Protein AF-0000000078386166 (afdb_homodimer)

Sequence (156 aa):
MNFEQALFAQAVAKEQIIAGNTNEKAIANALKSRFDERYGRCWQCIVGSSFGSFVTHSNNHFIYFYIDDFAVLLYKSAMNFEQALFAQAVAKEQIIAGNTNEKAIANALKSRFDERYGRCWQCIVGSSFGSFVTHSNNHFIYFYIDDFAVLLYKSA

InterPro domains:
  IPR001372 Dynein light chain, type 1/2 [PF01221] (9-77)
  IPR001372 Dynein light chain, type 1/2 [PTHR11886] (14-77)
  IPR001372 Dynein light chain, type 1/2 [SM01375] (1-77)
  IPR037177 Dynein light chain superfamily [G3DSA:3.30.740.10] (1-78)
  IPR037177 Dynein light chain superfamily [SSF54648] (20-77)

Organism: Toxocara canis (NCBI:txid6265)

Nearest PDB structures (foldseek):
  7cnu-assembly2_B  TM=9.445E-01  e=1.973E-08  Homo sapiens
  3dvp-assembly1_B  TM=9.389E-01  e=5.765E-08  Drosophila melanogaster
  4d07-assembly1_A-2  TM=9.336E-01  e=6.592E-08  Homo sapiens
  7n9f-assembly1_s  TM=9.307E-01  e=4.123E-08  Saccharomyces cerevisiae
  3rjs-assembly1_A-2  TM=9.350E-01  e=8.618E-08  Toxoplasma gondii

Foldseek 3Di:
DDPVLVVVLVVLLVVCVVVVHPDQVVSQVSSQVVCCVPPNHQKGKGKDLDDDDDDDADPPFWDWDDDDRMIMTMGGHD/DDPVLVVVLVVLLVVCVVVVHPDQVVSQVSSQVVCCVPPNHQKGKGKDLDDDDDDDADPPFWDWDDDDSMIMTMGGHD

pLDDT: mean 95.23, std 5.32, range [66.0, 98.75]

Radius of gyration: 15.28 Å; Cα contacts (8 Å, |Δi|>4): 300; chains: 2; bounding box: 28×42×37 Å

Solvent-accessible surface area (backbone atoms only — not comparable to full-atom values): 8004 Å² total; per-residue (Å²): 66,54,71,68,59,51,51,49,53,50,50,52,52,46,53,38,45,77,72,64,54,79,52,34,36,59,48,12,39,52,49,24,52,52,41,27,71,73,73,45,76,58,42,28,18,38,18,24,70,36,66,20,58,31,70,70,60,33,86,64,31,46,50,74,49,75,54,93,76,30,40,37,41,40,32,27,55,97,66,54,70,69,60,50,52,48,52,50,48,53,51,47,51,39,44,76,72,66,54,79,52,35,38,59,49,11,39,52,48,25,52,53,41,26,71,72,70,45,75,59,40,28,17,37,18,23,69,37,67,21,58,30,71,70,59,33,85,64,33,49,50,74,48,75,53,95,76,29,40,38,39,40,31,26,56,97

Secondary structure (DSSP, 8-state):
--HHHHHHHHHHHHHHHHTT---HHHHHHHHHHHHHHHH-S-EEEEEEEEEEEE----TT-EEEEEETTEEEEEEE--/--HHHHHHHHHHHHHHHHTT---HHHHHHHHHHHHHHHH-S-EEEEEEEEEEEE----TT-EEEEEETTEEEEEEE--

Structure (mmCIF, N/CA/C/O backbone):
data_AF-0000000078386166-model_v1
#
loop_
_entity.id
_entity.type
_entity.pdbx_description
1 polymer 'Dynein light chain'
#
loop_
_atom_site.group_PDB
_atom_site.id
_atom_site.type_symbol
_atom_site.label_atom_id
_atom_site.label_alt_id
_atom_site.label_comp_id
_atom_site.label_asym_id
_atom_site.label_entity_id
_atom_site.label_seq_id
_atom_site.pdbx_PDB_ins_code
_atom_site.Cartn_x
_atom_site.Cartn_y
_atom_site.Cartn_z
_atom_site.occupancy
_atom_site.B_iso_or_equiv
_atom_site.auth_seq_id
_atom_site.auth_comp_id
_atom_site.auth_asym_id
_atom_site.auth_atom_id
_atom_site.pdbx_PDB_model_num
ATOM 1 N N . MET A 1 1 ? -7.605 14.336 0.133 1 92.5 1 MET A N 1
ATOM 2 C CA . MET A 1 1 ? -7.719 14.641 1.555 1 92.5 1 MET A CA 1
ATOM 3 C C . MET A 1 1 ? -7.82 16.156 1.778 1 92.5 1 MET A C 1
ATOM 5 O O . MET A 1 1 ? -7.285 16.938 0.994 1 92.5 1 MET A O 1
ATOM 9 N N . ASN A 1 2 ? -8.516 16.547 2.846 1 92.69 2 ASN A N 1
ATOM 10 C CA . ASN A 1 2 ? -8.57 17.984 3.107 1 92.69 2 ASN A CA 1
ATOM 11 C C . ASN A 1 2 ? -7.289 18.484 3.77 1 92.69 2 ASN A C 1
ATOM 13 O O . ASN A 1 2 ? -6.422 17.688 4.129 1 92.69 2 ASN A O 1
ATOM 17 N N . PHE A 1 3 ? -7.238 19.828 3.885 1 95.56 3 PHE A N 1
ATOM 18 C CA . PHE A 1 3 ? -6.004 20.453 4.324 1 95.56 3 PHE A CA 1
ATOM 19 C C . PHE A 1 3 ? -5.652 20.031 5.746 1 95.56 3 PHE A C 1
ATOM 21 O O . PHE A 1 3 ? -4.488 19.781 6.055 1 95.56 3 PHE A O 1
ATOM 28 N N . GLU A 1 4 ? -6.609 20.047 6.543 1 96.19 4 GLU A N 1
ATOM 29 C CA . GLU A 1 4 ? -6.375 19.672 7.934 1 96.19 4 GLU A CA 1
ATOM 30 C C . GLU A 1 4 ? -5.828 18.25 8.039 1 96.19 4 GLU A C 1
ATOM 32 O O . GLU A 1 4 ? -4.875 18 8.781 1 96.19 4 GLU A O 1
ATOM 37 N N . GLN A 1 5 ? -6.406 17.281 7.391 1 96.62 5 GLN A N 1
ATOM 38 C CA . GLN A 1 5 ? -5.984 15.883 7.398 1 96.62 5 GLN A CA 1
ATOM 39 C C . GLN A 1 5 ? -4.574 15.734 6.832 1 96.62 5 GLN A C 1
ATOM 41 O O . GLN A 1 5 ? -3.764 14.969 7.363 1 96.62 5 GLN A O 1
ATOM 46 N N . ALA A 1 6 ? -4.309 16.516 5.824 1 97.31 6 ALA A N 1
ATOM 47 C CA . ALA A 1 6 ? -2.988 16.453 5.203 1 97.31 6 ALA A CA 1
ATOM 48 C C . ALA A 1 6 ? -1.907 16.938 6.164 1 97.31 6 ALA A C 1
ATOM 50 O O . ALA A 1 6 ? -0.843 16.328 6.27 1 97.31 6 ALA A O 1
ATOM 51 N N . LEU A 1 7 ? -2.221 18 6.824 1 97.94 7 LEU A N 1
ATOM 52 C CA . LEU A 1 7 ? -1.274 18.547 7.793 1 97.94 7 LEU A CA 1
ATOM 53 C C . LEU A 1 7 ? -1.062 17.578 8.953 1 97.94 7 LEU A C 1
ATOM 55 O O . LEU A 1 7 ? 0.057 17.438 9.445 1 97.94 7 LEU A O 1
ATOM 59 N N . PHE A 1 8 ? -2.156 17 9.289 1 98.38 8 PHE A N 1
ATOM 60 C CA . PHE A 1 8 ? -2.068 16.031 10.367 1 98.38 8 PHE A CA 1
ATOM 61 C C . PHE A 1 8 ? -1.187 14.852 9.969 1 98.38 8 PHE A C 1
ATOM 63 O O . PHE A 1 8 ? -0.354 14.398 10.75 1 98.38 8 PHE A O 1
ATOM 70 N N . ALA A 1 9 ? -1.31 14.328 8.789 1 98.56 9 ALA A N 1
ATOM 71 C CA . ALA A 1 9 ? -0.496 13.219 8.297 1 98.56 9 ALA A CA 1
ATOM 72 C C . ALA A 1 9 ? 0.987 13.578 8.312 1 98.56 9 ALA A C 1
ATOM 74 O O . ALA A 1 9 ? 1.819 12.789 8.773 1 98.56 9 ALA A O 1
ATOM 75 N N . GLN A 1 10 ? 1.271 14.766 7.844 1 98.38 10 GLN A N 1
ATOM 76 C CA . GLN A 1 10 ? 2.66 15.211 7.789 1 98.38 10 GLN A CA 1
ATOM 77 C C . GLN A 1 10 ? 3.248 15.352 9.195 1 98.38 10 GLN A C 1
ATOM 79 O O . GLN A 1 10 ? 4.406 14.992 9.422 1 98.38 10 GLN A O 1
ATOM 84 N N . ALA A 1 11 ? 2.439 15.875 10.023 1 98.38 11 ALA A N 1
ATOM 85 C CA . ALA A 1 11 ? 2.891 16.062 11.398 1 98.38 11 ALA A CA 1
ATOM 86 C C . ALA A 1 11 ? 3.207 14.734 12.062 1 98.38 11 ALA A C 1
ATOM 88 O O . ALA A 1 11 ? 4.219 14.602 12.766 1 98.38 11 ALA A O 1
ATOM 89 N N . VAL A 1 12 ? 2.332 13.758 11.906 1 98.38 12 VAL A N 1
ATOM 90 C CA . VAL A 1 12 ? 2.543 12.438 12.5 1 98.38 12 VAL A CA 1
ATOM 91 C C . VAL A 1 12 ? 3.836 11.836 11.961 1 98.38 12 VAL A C 1
ATOM 93 O O . VAL A 1 12 ? 4.652 11.32 12.727 1 98.38 12 VAL A O 1
ATOM 96 N N . ALA A 1 13 ? 4.027 11.875 10.648 1 98.06 13 ALA A N 1
ATOM 97 C CA . ALA A 1 13 ? 5.234 11.328 10.039 1 98.06 13 ALA A CA 1
ATOM 98 C C . ALA A 1 13 ? 6.48 12.047 10.547 1 98.06 13 ALA A C 1
ATOM 100 O O . ALA A 1 13 ? 7.484 11.406 10.875 1 98.06 13 ALA A O 1
ATOM 101 N N . LYS A 1 14 ? 6.383 13.367 10.602 1 97.38 14 LYS A N 1
ATOM 102 C CA . LYS A 1 14 ? 7.504 14.18 11.055 1 97.38 14 LYS A CA 1
ATOM 103 C C . LYS A 1 14 ? 7.883 13.844 12.492 1 97.38 14 LYS A C 1
ATOM 105 O O . LYS A 1 14 ? 9.07 13.781 12.836 1 97.38 14 LYS A O 1
ATOM 110 N N . GLU A 1 15 ? 6.867 13.68 13.281 1 97.88 15 GLU A N 1
ATOM 111 C CA . GLU A 1 15 ? 7.102 13.289 14.672 1 97.88 15 GLU A CA 1
ATOM 112 C C . GLU A 1 15 ? 7.93 12.008 14.742 1 97.88 15 GLU A C 1
ATOM 114 O O . GLU A 1 15 ? 8.852 11.906 15.555 1 97.88 15 GLU A O 1
ATOM 119 N N . GLN A 1 16 ? 7.602 11.016 13.938 1 97.44 16 GLN A N 1
ATOM 120 C CA . GLN A 1 16 ? 8.328 9.75 13.922 1 97.44 16 GLN A CA 1
ATOM 121 C C . GLN A 1 16 ? 9.773 9.953 13.484 1 97.44 16 GLN A C 1
ATOM 123 O O . GLN A 1 16 ? 10.695 9.414 14.109 1 97.44 16 GLN A O 1
ATOM 128 N N . ILE A 1 17 ? 9.969 10.789 12.594 1 95.31 17 ILE A N 1
ATOM 129 C CA . ILE A 1 17 ? 11.281 11 11.992 1 95.31 17 ILE A CA 1
ATOM 130 C C . ILE A 1 17 ? 12.172 11.781 12.961 1 95.31 17 ILE A C 1
ATOM 132 O O . ILE A 1 17 ? 13.336 11.438 13.156 1 95.31 17 ILE A O 1
ATOM 136 N N . ILE A 1 18 ? 11.602 12.852 13.508 1 95.38 18 ILE A N 1
ATOM 137 C CA . ILE A 1 18 ? 12.328 13.695 14.453 1 95.38 18 ILE A CA 1
ATOM 138 C C . ILE A 1 18 ? 12.75 12.867 15.664 1 95.38 18 ILE A C 1
ATOM 140 O O . ILE A 1 18 ? 13.828 13.078 16.219 1 95.38 18 ILE A O 1
ATOM 144 N N . ALA A 1 19 ? 11.938 11.812 15.961 1 96.31 19 ALA A N 1
ATOM 145 C CA . ALA A 1 19 ? 12.227 10.93 17.078 1 96.31 19 ALA A CA 1
ATOM 146 C C . ALA A 1 19 ? 13.305 9.906 16.719 1 96.31 19 ALA A C 1
ATOM 148 O O . ALA A 1 19 ? 13.719 9.102 17.547 1 96.31 19 ALA A O 1
ATOM 149 N N . GLY A 1 20 ? 13.773 9.938 15.461 1 94 20 GLY A N 1
ATOM 150 C CA . GLY A 1 20 ? 14.844 9.062 15.023 1 94 20 GLY A CA 1
ATOM 151 C C . GLY A 1 20 ? 14.352 7.727 14.5 1 94 20 GLY A C 1
ATOM 152 O O . GLY A 1 20 ? 15.141 6.793 14.328 1 94 20 GLY A O 1
ATOM 153 N N . ASN A 1 21 ? 13.07 7.66 14.281 1 94.38 21 ASN A N 1
ATOM 154 C CA . ASN A 1 21 ? 12.508 6.422 13.742 1 94.38 21 ASN A CA 1
ATOM 155 C C . ASN A 1 21 ? 12.781 6.289 12.25 1 94.38 21 ASN A C 1
ATOM 157 O O . ASN A 1 21 ? 12.328 7.113 11.453 1 94.38 21 ASN A O 1
ATOM 161 N N . THR A 1 22 ? 13.484 5.215 11.906 1 93.25 22 THR A N 1
ATOM 162 C CA . THR A 1 22 ? 13.789 5.004 10.492 1 93.25 22 THR A CA 1
ATOM 163 C C . THR A 1 22 ? 13.102 3.742 9.977 1 93.25 22 THR A C 1
ATOM 165 O O . THR A 1 22 ? 13.336 3.322 8.844 1 93.25 22 THR A O 1
ATOM 168 N N . ASN A 1 23 ? 12.414 3.121 10.898 1 96.75 23 ASN A N 1
ATOM 169 C CA . ASN A 1 23 ? 11.703 1.907 10.508 1 96.75 23 ASN A CA 1
ATOM 170 C C . ASN A 1 23 ? 10.422 2.227 9.742 1 96.75 23 ASN A C 1
ATOM 172 O O . ASN A 1 23 ? 9.453 2.723 10.32 1 96.75 23 ASN A O 1
ATOM 176 N N . GLU A 1 24 ? 10.461 1.897 8.469 1 98 24 GLU A N 1
ATOM 177 C CA . GLU A 1 24 ? 9.367 2.236 7.562 1 98 24 GLU A CA 1
ATOM 178 C C . GLU A 1 24 ? 8.047 1.654 8.047 1 98 24 GLU A C 1
ATOM 180 O O . GLU A 1 24 ? 7.012 2.324 8.008 1 98 24 GLU A O 1
ATOM 185 N N . LYS A 1 25 ? 8.047 0.453 8.562 1 97.38 25 LYS A N 1
ATOM 186 C CA . LYS A 1 25 ? 6.832 -0.191 9.055 1 97.38 25 LYS A CA 1
ATOM 187 C C . LYS A 1 25 ? 6.293 0.521 10.297 1 97.38 25 LYS A C 1
ATOM 189 O O . LYS A 1 25 ? 5.078 0.69 10.438 1 97.38 25 LYS A O 1
ATOM 194 N N . ALA A 1 26 ? 7.109 0.921 11.102 1 97 26 ALA A N 1
ATOM 195 C CA . ALA A 1 26 ? 6.703 1.606 12.328 1 97 26 ALA A CA 1
ATOM 196 C C . ALA A 1 26 ? 6.078 2.963 12.016 1 97 26 ALA A C 1
ATOM 198 O O . ALA A 1 26 ? 5.078 3.348 12.625 1 97 26 ALA A O 1
ATOM 199 N N . ILE A 1 27 ? 6.672 3.617 11.109 1 98.25 27 ILE A N 1
ATOM 200 C CA . ILE A 1 27 ? 6.121 4.91 10.719 1 98.25 27 ILE A CA 1
ATOM 201 C C . ILE A 1 27 ? 4.746 4.719 10.086 1 98.25 27 ILE A C 1
ATOM 203 O O . ILE A 1 27 ? 3.803 5.449 10.406 1 98.25 27 ILE A O 1
ATOM 207 N N . ALA A 1 28 ? 4.656 3.717 9.242 1 98.56 28 ALA A N 1
ATOM 208 C CA . ALA A 1 28 ? 3.373 3.41 8.617 1 98.56 28 ALA A CA 1
ATOM 209 C C . ALA A 1 28 ? 2.32 3.062 9.664 1 98.56 28 ALA A C 1
ATOM 211 O O . ALA A 1 28 ? 1.166 3.484 9.555 1 98.56 28 ALA A O 1
ATOM 212 N N . ASN A 1 29 ? 2.727 2.324 10.602 1 98.12 29 ASN A N 1
ATOM 213 C CA . ASN A 1 29 ? 1.812 1.948 11.672 1 98.12 29 ASN A CA 1
ATOM 214 C C . ASN A 1 29 ? 1.328 3.17 12.453 1 98.12 29 ASN A C 1
ATOM 216 O O . ASN A 1 29 ? 0.144 3.273 12.773 1 98.12 29 ASN A O 1
ATOM 220 N N . ALA A 1 30 ? 2.197 4.043 12.766 1 98.19 30 ALA A N 1
ATOM 221 C CA . ALA A 1 30 ? 1.836 5.258 13.484 1 98.19 30 ALA A CA 1
ATOM 222 C C . ALA A 1 30 ? 0.791 6.062 12.711 1 98.19 30 ALA A C 1
ATOM 224 O O . ALA A 1 30 ? -0.207 6.508 13.289 1 98.19 30 ALA A O 1
ATOM 225 N N . LEU A 1 31 ? 1.046 6.188 11.445 1 98.44 31 LEU A N 1
ATOM 226 C CA . LEU A 1 31 ? 0.14 6.961 10.609 1 98.44 31 LEU A CA 1
ATOM 227 C C . LEU A 1 31 ? -1.226 6.289 10.516 1 98.44 31 LEU A C 1
ATOM 229 O O . LEU A 1 31 ? -2.254 6.93 10.742 1 98.44 31 LEU A O 1
ATOM 233 N N . LYS A 1 32 ? -1.204 5.051 10.156 1 97.88 32 LYS A N 1
ATOM 234 C CA . LYS A 1 32 ? -2.455 4.312 10.008 1 97.88 32 LYS A CA 1
ATOM 235 C C . LYS A 1 32 ? -3.271 4.355 11.297 1 97.88 32 LYS A C 1
ATOM 237 O O . LYS A 1 32 ? -4.473 4.629 11.273 1 97.88 32 LYS A O 1
ATOM 242 N N . SER A 1 33 ? -2.656 4.113 12.422 1 97.75 33 SER A N 1
ATOM 243 C CA . SER A 1 33 ? -3.326 4.031 13.711 1 97.75 33 SER A CA 1
ATOM 244 C C . SER A 1 33 ? -3.883 5.387 14.133 1 97.75 33 SER A C 1
ATOM 246 O O . SER A 1 33 ? -5.023 5.48 14.594 1 97.75 33 SER A O 1
ATOM 248 N N . ARG A 1 34 ? -3.156 6.43 13.953 1 98.25 34 ARG A N 1
ATOM 249 C CA . ARG A 1 34 ? -3.598 7.77 14.336 1 98.25 34 ARG A CA 1
ATOM 250 C C . ARG A 1 34 ? -4.766 8.227 13.469 1 98.25 34 ARG A C 1
ATOM 252 O O . ARG A 1 34 ? -5.668 8.914 13.953 1 98.25 34 ARG A O 1
ATOM 259 N N . PHE A 1 35 ? -4.746 7.84 12.281 1 97.81 35 PHE A N 1
ATOM 260 C CA . PHE A 1 35 ? -5.844 8.227 11.398 1 97.81 35 PHE A CA 1
ATOM 261 C C . PHE A 1 35 ? -7.094 7.406 11.695 1 97.81 35 PHE A C 1
ATOM 263 O O . PHE A 1 35 ? -8.203 7.938 11.688 1 97.81 35 PHE A O 1
ATOM 270 N N . ASP A 1 36 ? -6.902 6.148 11.922 1 96.69 36 ASP A N 1
ATOM 271 C CA . ASP A 1 36 ? -8.047 5.34 12.336 1 96.69 36 ASP A CA 1
ATOM 272 C C . ASP A 1 36 ? -8.695 5.914 13.594 1 96.69 36 ASP A C 1
ATOM 274 O O . ASP A 1 36 ? -9.922 5.945 13.711 1 96.69 36 ASP A O 1
ATOM 278 N N . GLU A 1 37 ? -7.855 6.336 14.445 1 97.88 37 GLU A N 1
ATOM 279 C CA . GLU A 1 37 ? -8.328 6.859 15.727 1 97.88 37 GLU A CA 1
ATOM 280 C C . GLU A 1 37 ? -9.055 8.188 15.539 1 97.88 37 GLU A C 1
ATOM 282 O O . GLU A 1 37 ? -10.117 8.406 16.125 1 97.88 37 GLU A O 1
ATOM 287 N N . ARG A 1 38 ? -8.625 9 14.688 1 97.06 38 ARG A N 1
ATOM 288 C CA . ARG A 1 38 ? -9.117 10.375 14.602 1 97.06 38 ARG A CA 1
ATOM 289 C C . ARG A 1 38 ? -10.203 10.5 13.539 1 97.06 38 ARG A C 1
ATOM 291 O O . ARG A 1 38 ? -11.133 11.297 13.688 1 97.06 38 ARG A O 1
ATOM 298 N N . TYR A 1 39 ? -10.086 9.727 12.57 1 95.44 39 TYR A N 1
ATOM 299 C CA . TYR A 1 39 ? -10.961 10 11.43 1 95.44 39 TYR A CA 1
ATOM 300 C C . TYR A 1 39 ? -11.766 8.766 11.055 1 95.44 39 TYR A C 1
ATOM 302 O O . TYR A 1 39 ? -12.406 8.727 10 1 95.44 39 TYR A O 1
ATOM 310 N N . GLY A 1 40 ? -11.742 7.773 11.805 1 94.25 40 GLY A N 1
ATOM 311 C CA . GLY A 1 40 ? -12.492 6.559 11.539 1 94.25 40 GLY A CA 1
ATOM 312 C C . GLY A 1 40 ? -11.664 5.48 10.867 1 94.25 40 GLY A C 1
ATOM 313 O O . GLY A 1 40 ? -10.711 5.777 10.148 1 94.25 40 GLY A O 1
ATOM 314 N N . ARG A 1 41 ? -12.062 4.363 10.805 1 90.81 41 ARG A N 1
ATOM 315 C CA . ARG A 1 41 ? -11.289 3.18 10.445 1 90.81 41 ARG A CA 1
ATOM 316 C C . ARG A 1 41 ? -11.172 3.037 8.93 1 90.81 41 ARG A C 1
ATOM 318 O O . ARG A 1 41 ? -11.742 3.832 8.18 1 90.81 41 ARG A O 1
ATOM 325 N N . CYS A 1 42 ? -10.211 2.15 8.445 1 90.75 42 CYS A N 1
ATOM 326 C CA . CYS A 1 42 ? -10.047 1.651 7.082 1 90.75 42 CYS A CA 1
ATOM 327 C C . CYS A 1 42 ? -8.953 2.416 6.348 1 90.75 42 CYS A C 1
ATOM 329 O O . CYS A 1 42 ? -8.984 2.529 5.121 1 90.75 42 CYS A O 1
ATOM 331 N N . TRP A 1 43 ? -8.109 2.975 7.133 1 95.81 43 TRP A N 1
ATOM 332 C CA . TRP A 1 43 ? -6.949 3.6 6.508 1 95.81 43 TRP A CA 1
ATOM 333 C C . TRP A 1 43 ? -5.848 2.574 6.25 1 95.81 43 TRP A C 1
ATOM 335 O O . TRP A 1 43 ? -5.715 1.599 6.992 1 95.81 43 TRP A O 1
ATOM 345 N N . GLN A 1 44 ? -5.062 2.754 5.215 1 96.94 44 GLN A N 1
ATOM 346 C CA . GLN A 1 44 ? -3.883 1.983 4.832 1 96.94 44 GLN A CA 1
ATOM 347 C C . GLN A 1 44 ? -2.672 2.893 4.633 1 96.94 44 GLN A C 1
ATOM 349 O O . GLN A 1 44 ? -2.805 4.008 4.133 1 96.94 44 GLN A O 1
ATOM 354 N N . CYS A 1 45 ? -1.516 2.41 4.98 1 98.38 45 CYS A N 1
ATOM 355 C CA . CYS A 1 45 ? -0.352 3.279 4.84 1 98.38 45 CYS A CA 1
ATOM 356 C C . CYS A 1 45 ? 0.861 2.492 4.359 1 98.38 45 CYS A C 1
ATOM 358 O O . CYS A 1 45 ? 1.116 1.384 4.832 1 98.38 45 CYS A O 1
ATOM 360 N N . ILE A 1 46 ? 1.534 3.057 3.42 1 98.62 46 ILE A N 1
ATOM 361 C CA . ILE A 1 46 ? 2.811 2.572 2.908 1 98.62 46 ILE A CA 1
ATOM 362 C C . ILE A 1 46 ? 3.881 3.645 3.088 1 98.62 46 ILE A C 1
ATOM 364 O O . ILE A 1 46 ? 3.656 4.812 2.768 1 98.62 46 ILE A O 1
ATOM 368 N N . VAL A 1 47 ? 4.98 3.303 3.609 1 98.75 47 VAL A N 1
ATOM 369 C CA . VAL A 1 47 ? 6.125 4.199 3.758 1 98.75 47 VAL A CA 1
ATOM 370 C C . VAL A 1 47 ? 7.379 3.523 3.215 1 98.75 47 VAL A C 1
ATOM 372 O O . VAL A 1 47 ? 7.641 2.354 3.508 1 98.75 47 VAL A O 1
ATOM 375 N N . GLY A 1 48 ? 8.125 4.254 2.422 1 98.5 48 GLY A N 1
ATOM 376 C CA . GLY A 1 48 ? 9.336 3.625 1.919 1 98.5 48 GLY A CA 1
ATOM 377 C C . GLY A 1 48 ? 10.25 4.59 1.185 1 98.5 48 GLY A C 1
ATOM 378 O O . GLY A 1 48 ? 9.836 5.695 0.829 1 98.5 48 GLY A O 1
ATOM 379 N N . SER A 1 49 ? 11.477 4.219 0.946 1 97.75 49 SER A N 1
ATOM 380 C CA . SER A 1 49 ? 12.445 5.02 0.206 1 97.75 49 SER A CA 1
ATOM 381 C C . SER A 1 49 ? 12.398 4.707 -1.285 1 97.75 49 SER A C 1
ATOM 383 O O . SER A 1 49 ? 12.867 5.5 -2.107 1 97.75 49 SER A O 1
ATOM 385 N N . SER A 1 50 ? 11.852 3.463 -1.627 1 97.88 50 SER A N 1
ATOM 386 C CA . SER A 1 50 ? 11.75 3.043 -3.02 1 97.88 50 SER A CA 1
ATOM 387 C C . SER A 1 50 ? 10.594 2.059 -3.213 1 97.88 50 SER A C 1
ATOM 389 O O . SER A 1 50 ? 10.703 0.891 -2.834 1 97.88 50 SER A O 1
ATOM 391 N N . PHE A 1 51 ? 9.562 2.572 -3.793 1 98.44 51 PHE A N 1
ATOM 392 C CA . PHE A 1 51 ? 8.43 1.72 -4.117 1 98.44 51 PHE A CA 1
ATOM 393 C C . PHE A 1 51 ? 7.508 2.4 -5.125 1 98.44 51 PHE A C 1
ATOM 395 O O . PHE A 1 51 ? 7.551 3.623 -5.285 1 98.44 51 PHE A O 1
ATOM 402 N N . GLY A 1 52 ? 6.75 1.608 -5.805 1 98.12 52 GLY A N 1
ATOM 403 C CA . GLY A 1 52 ? 5.613 2.006 -6.621 1 98.12 52 GLY A CA 1
ATOM 404 C C . GLY A 1 52 ? 4.328 1.293 -6.242 1 98.12 52 GLY A C 1
ATOM 405 O O . GLY A 1 52 ? 4.363 0.24 -5.602 1 98.12 52 GLY A O 1
ATOM 406 N N . SER A 1 53 ? 3.244 1.94 -6.594 1 97.31 53 SER A N 1
ATOM 407 C CA . SER A 1 53 ? 1.976 1.35 -6.18 1 97.31 53 SER A CA 1
ATOM 408 C C . SER A 1 53 ? 0.866 1.662 -7.176 1 97.31 53 SER A C 1
ATOM 410 O O . SER A 1 53 ? 0.936 2.658 -7.898 1 97.31 53 SER A O 1
ATOM 412 N N . PHE A 1 54 ? 0.009 0.787 -7.25 1 95.75 54 PHE A N 1
ATOM 413 C CA . PHE A 1 54 ? -1.269 1.033 -7.906 1 95.75 54 PHE A CA 1
ATOM 414 C C . PHE A 1 54 ? -2.428 0.608 -7.012 1 95.75 54 PHE A C 1
ATOM 416 O O . PHE A 1 54 ? -2.67 -0.585 -6.828 1 95.75 54 PHE A O 1
ATOM 423 N N . VAL A 1 55 ? -3.127 1.642 -6.441 1 93.38 55 VAL A N 1
ATOM 424 C CA . VAL A 1 55 ? -4.191 1.386 -5.477 1 93.38 55 VAL A CA 1
ATOM 425 C C . VAL A 1 55 ? -5.441 2.176 -5.863 1 93.38 55 VAL A C 1
ATOM 427 O O . VAL A 1 55 ? -5.344 3.254 -6.457 1 93.38 55 VAL A O 1
ATOM 430 N N . THR A 1 56 ? -6.566 1.567 -5.566 1 87.81 56 THR A N 1
ATOM 431 C CA . THR A 1 56 ? -7.832 2.279 -5.676 1 87.81 56 THR A CA 1
ATOM 432 C C . THR A 1 56 ? -8.242 2.869 -4.332 1 87.81 56 THR A C 1
ATOM 434 O O . THR A 1 56 ? -8.156 2.195 -3.301 1 87.81 56 THR A O 1
ATOM 437 N N . HIS A 1 57 ? -8.57 4.18 -4.305 1 84.25 57 HIS A N 1
ATOM 438 C CA . HIS A 1 57 ? -8.922 4.855 -3.061 1 84.25 57 HIS A CA 1
ATOM 439 C C . HIS A 1 57 ? -10.203 5.664 -3.213 1 84.25 57 HIS A C 1
ATOM 441 O O . HIS A 1 57 ? -10.617 5.98 -4.332 1 84.25 57 HIS A O 1
ATOM 447 N N . SER A 1 58 ? -10.906 5.719 -1.979 1 79.94 58 SER A N 1
ATOM 448 C CA . SER A 1 58 ? -12.039 6.645 -1.96 1 79.94 58 SER A CA 1
ATOM 449 C C . SER A 1 58 ? -11.586 8.07 -2.242 1 79.94 58 SER A C 1
ATOM 451 O O . SER A 1 58 ? -10.492 8.477 -1.844 1 79.94 58 SER A O 1
ATOM 453 N N . ASN A 1 59 ? -12.555 8.68 -2.887 1 79.19 59 ASN A N 1
ATOM 454 C CA . ASN A 1 59 ? -12.266 10.07 -3.215 1 79.19 59 ASN A CA 1
ATOM 455 C C . ASN A 1 59 ? -12.086 10.914 -1.959 1 79.19 59 ASN A C 1
ATOM 457 O O . ASN A 1 59 ? -12.734 10.672 -0.939 1 79.19 59 ASN A O 1
ATOM 461 N N . ASN A 1 60 ? -11.062 11.742 -1.87 1 84 60 ASN A N 1
ATOM 462 C CA . ASN A 1 60 ? -10.828 12.758 -0.844 1 84 60 ASN A CA 1
ATOM 463 C C . ASN A 1 60 ? -10.109 12.164 0.368 1 84 60 ASN A C 1
ATOM 465 O O . ASN A 1 60 ? -10.008 12.812 1.409 1 84 60 ASN A O 1
ATOM 469 N N . HIS A 1 61 ? -9.844 10.883 0.224 1 91.88 61 HIS A N 1
ATOM 470 C CA . HIS A 1 61 ? -9.094 10.273 1.319 1 91.88 61 HIS A CA 1
ATOM 471 C C . HIS A 1 61 ? -7.785 9.672 0.825 1 91.88 61 HIS A C 1
ATOM 473 O O . HIS A 1 61 ? -7.598 8.453 0.889 1 91.88 61 HIS A O 1
ATOM 479 N N . PHE A 1 62 ? -7.051 10.469 0.295 1 95.69 62 PHE A N 1
ATOM 480 C CA . PHE A 1 62 ? -5.781 10.031 -0.272 1 95.69 62 PHE A CA 1
ATOM 481 C C . PHE A 1 62 ? -4.715 11.109 -0.112 1 95.69 62 PHE A C 1
ATOM 483 O O . PHE A 1 62 ? -4.961 12.281 -0.404 1 95.69 62 PHE A O 1
ATOM 490 N N . ILE A 1 63 ? -3.52 10.742 0.256 1 97.25 63 ILE A N 1
ATOM 491 C CA . ILE A 1 63 ? -2.383 11.656 0.23 1 97.25 63 ILE A CA 1
ATOM 492 C C . ILE A 1 63 ? -1.102 10.875 -0.061 1 97.25 63 ILE A C 1
ATOM 494 O O . ILE A 1 63 ? -0.926 9.758 0.419 1 97.25 63 ILE A O 1
ATOM 498 N N . TYR A 1 64 ? -0.287 11.477 -0.903 1 97.06 64 TYR A N 1
ATOM 499 C CA . TYR A 1 64 ? 1.052 11.008 -1.233 1 97.06 64 TYR A CA 1
ATOM 500 C C . TYR A 1 64 ? 2.078 12.125 -1.093 1 97.06 64 TYR A C 1
ATOM 502 O O . TYR A 1 64 ? 1.999 13.133 -1.791 1 97.06 64 TYR A O 1
ATOM 510 N N . PHE A 1 65 ? 3.037 11.961 -0.247 1 98.06 65 PHE A N 1
ATOM 511 C CA . PHE A 1 65 ? 4.008 13.031 -0.05 1 98.06 65 PHE A CA 1
ATOM 512 C C . PHE A 1 65 ? 5.363 12.461 0.357 1 98.06 65 PHE A C 1
ATOM 514 O O . PHE A 1 65 ? 5.469 11.289 0.725 1 98.06 65 PHE A O 1
ATOM 521 N N . TYR A 1 66 ? 6.312 13.336 0.23 1 97.44 66 TYR A N 1
ATOM 522 C CA . TYR A 1 66 ? 7.66 12.984 0.661 1 97.44 66 TYR A CA 1
ATOM 523 C C . TYR A 1 66 ? 8.008 13.656 1.981 1 97.44 66 TYR A C 1
ATOM 525 O O . TYR A 1 66 ? 7.598 14.797 2.229 1 97.44 66 TYR A O 1
ATOM 533 N N . ILE A 1 67 ? 8.703 12.914 2.738 1 96 67 ILE A N 1
ATOM 534 C CA . ILE A 1 67 ? 9.258 13.477 3.963 1 96 67 ILE A CA 1
ATOM 535 C C . ILE A 1 67 ? 10.656 12.906 4.207 1 96 67 ILE A C 1
ATOM 537 O O . ILE A 1 67 ? 10.82 11.688 4.305 1 96 67 ILE A O 1
ATOM 541 N N . ASP A 1 68 ? 11.57 13.82 4.227 1 93.56 68 ASP A N 1
ATOM 542 C CA . ASP A 1 68 ? 12.969 13.414 4.305 1 93.56 68 ASP A CA 1
ATOM 543 C C . ASP A 1 68 ? 13.297 12.391 3.223 1 93.56 68 ASP A C 1
ATOM 545 O O . ASP A 1 68 ? 13.172 12.672 2.029 1 93.56 68 ASP A O 1
ATOM 549 N N . ASP A 1 69 ? 13.625 11.18 3.668 1 93.44 69 ASP A N 1
ATOM 550 C CA . ASP A 1 69 ? 14.078 10.195 2.688 1 93.44 69 ASP A CA 1
ATOM 551 C C . ASP A 1 69 ? 12.984 9.18 2.387 1 93.44 69 ASP A C 1
ATOM 553 O O . ASP A 1 69 ? 13.234 8.164 1.731 1 93.44 69 ASP A O 1
ATOM 557 N N . PHE A 1 70 ? 11.766 9.539 2.82 1 97.25 70 PHE A N 1
ATOM 558 C CA . PHE A 1 70 ? 10.711 8.555 2.662 1 97.25 70 PHE A CA 1
ATOM 559 C C . PHE A 1 70 ? 9.562 9.125 1.833 1 97.25 70 PHE A C 1
ATOM 561 O O . PHE A 1 70 ? 9.234 10.305 1.941 1 97.25 70 PHE A O 1
ATOM 568 N N . ALA A 1 71 ? 9.031 8.266 1.036 1 98.25 71 ALA A N 1
ATOM 569 C CA . ALA A 1 71 ? 7.711 8.523 0.472 1 98.25 71 ALA A CA 1
ATOM 570 C C . ALA A 1 71 ? 6.613 7.926 1.353 1 98.25 71 ALA A C 1
ATOM 572 O O . ALA A 1 71 ? 6.781 6.84 1.91 1 98.25 71 ALA A O 1
ATOM 573 N N . VAL A 1 72 ? 5.465 8.625 1.461 1 98.62 72 VAL A N 1
ATOM 574 C CA . VAL A 1 72 ? 4.332 8.18 2.264 1 98.62 72 VAL A CA 1
ATOM 575 C C . VAL A 1 72 ? 3.076 8.125 1.398 1 98.62 72 VAL A C 1
ATOM 577 O O . VAL A 1 72 ? 2.717 9.109 0.752 1 98.62 72 VAL A O 1
ATOM 580 N N . LEU A 1 73 ? 2.422 7.004 1.387 1 98.44 73 LEU A N 1
ATOM 581 C CA . LEU A 1 73 ? 1.104 6.82 0.786 1 98.44 73 LEU A CA 1
ATOM 582 C C . LEU A 1 73 ? 0.073 6.438 1.844 1 98.44 73 LEU A C 1
ATOM 584 O O . LEU A 1 73 ? 0.194 5.395 2.488 1 98.44 73 LEU A O 1
ATOM 588 N N . LEU A 1 74 ? -0.878 7.293 2.051 1 98.31 74 LEU A N 1
ATOM 589 C CA . LEU A 1 74 ? -1.948 7.094 3.023 1 98.31 74 LEU A CA 1
ATOM 590 C C . LEU A 1 74 ? -3.314 7.285 2.375 1 98.31 74 LEU A C 1
ATOM 592 O O . LEU A 1 74 ? -3.545 8.281 1.686 1 98.31 74 LEU A O 1
ATOM 596 N N . TYR A 1 75 ? -4.168 6.23 2.586 1 96.62 75 TYR A N 1
ATOM 597 C CA . TYR A 1 75 ? -5.469 6.344 1.933 1 96.62 75 TYR A CA 1
ATOM 598 C C . TYR A 1 75 ? -6.492 5.43 2.598 1 96.62 75 TYR A C 1
ATOM 600 O O . TYR A 1 75 ? -6.129 4.531 3.357 1 96.62 75 TYR A O 1
ATOM 608 N N . LYS A 1 76 ? -7.738 5.809 2.363 1 92.38 76 LYS A N 1
ATOM 609 C CA . LYS A 1 76 ? -8.828 4.934 2.793 1 92.38 76 LYS A CA 1
ATOM 610 C C . LYS A 1 76 ? -9.281 4.023 1.657 1 92.38 76 LYS A C 1
ATOM 612 O O . LYS A 1 76 ? -9.383 4.457 0.508 1 92.38 76 LYS A O 1
ATOM 617 N N . SER A 1 77 ? -9.453 2.781 2.037 1 80.38 77 SER A N 1
ATOM 618 C CA . SER A 1 77 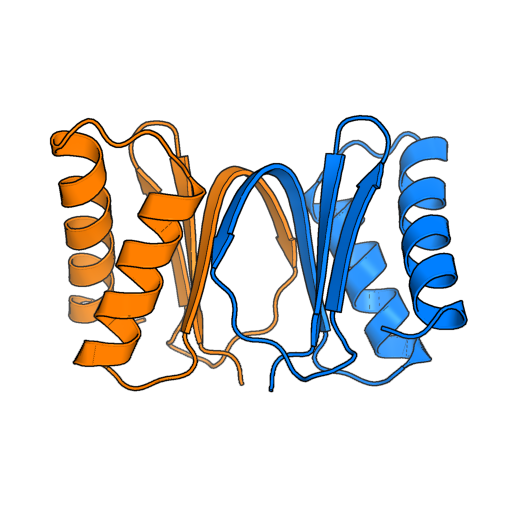? -10 1.86 1.042 1 80.38 77 SER A CA 1
ATOM 619 C C . SER A 1 77 ? -11.477 2.145 0.772 1 80.38 77 SER A C 1
ATOM 621 O O . SER A 1 77 ? -12.18 2.654 1.643 1 80.38 77 SER A O 1
ATOM 623 N N . ALA A 1 78 ? -11.969 1.916 -0.49 1 66 78 ALA A N 1
ATOM 624 C CA . ALA A 1 78 ? -13.344 2.201 -0.876 1 66 78 ALA A CA 1
ATOM 625 C C . ALA A 1 78 ? -14.328 1.378 -0.049 1 66 78 ALA A C 1
ATOM 627 O O . ALA A 1 78 ? -13.977 0.318 0.473 1 66 78 ALA A O 1
ATOM 628 N N . MET B 1 1 ? -4.363 -15.836 0.584 1 92.88 1 MET B N 1
ATOM 629 C CA . MET B 1 1 ? -4.691 -16.188 -0.794 1 92.88 1 MET B CA 1
ATOM 630 C C . MET B 1 1 ? -4.512 -17.688 -1.028 1 92.88 1 MET B C 1
ATOM 632 O O . MET B 1 1 ? -3.688 -18.328 -0.374 1 92.88 1 MET B O 1
ATOM 636 N N . ASN B 1 2 ? -5.293 -18.234 -1.946 1 92.81 2 ASN B N 1
ATOM 637 C CA . ASN B 1 2 ? -5.098 -19.656 -2.215 1 92.81 2 ASN B CA 1
ATOM 638 C C . ASN B 1 2 ? -3.883 -19.891 -3.107 1 92.81 2 ASN B C 1
ATOM 640 O O . ASN B 1 2 ? -3.281 -18.938 -3.611 1 92.81 2 ASN B O 1
ATOM 644 N N . PHE B 1 3 ? -3.57 -21.188 -3.258 1 95.62 3 PHE B N 1
ATOM 645 C CA . PHE B 1 3 ? -2.328 -21.562 -3.924 1 95.62 3 PHE B CA 1
ATOM 646 C C . PHE B 1 3 ? -2.34 -21.109 -5.383 1 95.62 3 PHE B C 1
ATOM 648 O O . PHE B 1 3 ? -1.331 -20.625 -5.895 1 95.62 3 PHE B O 1
ATOM 655 N N . GLU B 1 4 ? -3.391 -21.344 -5.988 1 96.25 4 GLU B N 1
ATOM 656 C CA . GLU B 1 4 ? -3.5 -20.969 -7.395 1 96.25 4 GLU B CA 1
ATOM 657 C C . GLU B 1 4 ? -3.291 -19.469 -7.574 1 96.25 4 GLU B C 1
ATOM 659 O O . GLU B 1 4 ? -2.561 -19.031 -8.469 1 96.25 4 GLU B O 1
ATOM 664 N N . GLN B 1 5 ? -3.936 -18.625 -6.805 1 96.75 5 GLN B N 1
ATOM 665 C CA . GLN B 1 5 ? -3.822 -17.172 -6.867 1 96.75 5 GLN B CA 1
ATOM 666 C C . GLN B 1 5 ? -2.396 -16.703 -6.562 1 96.75 5 GLN B C 1
ATOM 668 O O . GLN B 1 5 ? -1.875 -15.805 -7.219 1 96.75 5 GLN B O 1
ATOM 673 N N . ALA B 1 6 ? -1.794 -17.406 -5.645 1 97.31 6 ALA B N 1
ATOM 674 C CA . ALA B 1 6 ? -0.423 -17.062 -5.273 1 97.31 6 ALA B CA 1
ATOM 675 C C . ALA B 1 6 ? 0.539 -17.328 -6.426 1 97.31 6 ALA B C 1
ATOM 677 O O . ALA B 1 6 ? 1.412 -16.5 -6.719 1 97.31 6 ALA B O 1
ATOM 678 N N . LEU B 1 7 ? 0.347 -18.438 -7.035 1 97.94 7 LEU B N 1
ATOM 679 C CA . LEU B 1 7 ? 1.19 -18.797 -8.172 1 97.94 7 LEU B CA 1
ATOM 680 C C . LEU B 1 7 ? 0.977 -17.828 -9.328 1 97.94 7 LEU B C 1
ATOM 682 O O . LEU B 1 7 ? 1.93 -17.469 -10.023 1 97.94 7 LEU B O 1
ATOM 686 N N . PHE B 1 8 ? -0.257 -17.5 -9.445 1 98.38 8 PHE B N 1
ATOM 687 C CA . PHE B 1 8 ? -0.575 -16.547 -10.508 1 98.38 8 PHE B CA 1
ATOM 688 C C . PHE B 1 8 ? 0.101 -15.211 -10.25 1 98.38 8 PHE B C 1
ATOM 690 O O . PHE B 1 8 ? 0.66 -14.602 -11.164 1 98.38 8 PHE B O 1
ATOM 697 N N . ALA B 1 9 ? 0.084 -14.695 -9.07 1 98.56 9 ALA B N 1
ATOM 698 C CA . ALA B 1 9 ? 0.725 -13.43 -8.719 1 98.56 9 ALA B CA 1
ATOM 699 C C . ALA B 1 9 ? 2.221 -13.469 -9.016 1 98.56 9 ALA B C 1
ATOM 701 O O . ALA B 1 9 ? 2.771 -12.539 -9.602 1 98.56 9 ALA B O 1
ATOM 702 N N . GLN B 1 10 ? 2.822 -14.562 -8.633 1 98.38 10 GLN B N 1
ATOM 703 C CA . GLN B 1 10 ? 4.258 -14.703 -8.844 1 98.38 10 GLN B CA 1
ATOM 704 C C . GLN B 1 10 ? 4.594 -14.75 -10.328 1 98.38 10 GLN B C 1
ATOM 706 O O . GLN B 1 10 ? 5.586 -14.164 -10.766 1 98.38 10 GLN B O 1
ATOM 711 N N . ALA B 1 11 ? 3.771 -15.453 -11 1 98.38 11 ALA B N 1
ATOM 712 C CA . ALA B 1 11 ? 3.992 -15.57 -12.438 1 98.38 11 ALA B CA 1
ATOM 713 C C . ALA B 1 11 ? 3.895 -14.219 -13.125 1 98.38 11 ALA B C 1
ATOM 715 O O . ALA B 1 11 ? 4.707 -13.891 -13.992 1 98.38 11 ALA B O 1
ATOM 716 N N . VAL B 1 12 ? 2.883 -13.438 -12.789 1 98.38 12 VAL B N 1
ATOM 717 C CA . VAL B 1 12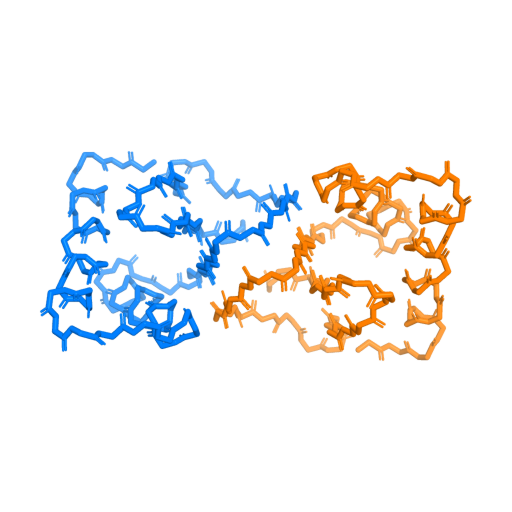 ? 2.699 -12.125 -13.383 1 98.38 12 VAL B CA 1
ATOM 718 C C . VAL B 1 12 ? 3.912 -11.242 -13.086 1 98.38 12 VAL B C 1
ATOM 720 O O . VAL B 1 12 ? 4.445 -10.578 -13.977 1 98.38 12 VAL B O 1
ATOM 723 N N . ALA B 1 13 ? 4.348 -11.227 -11.836 1 98.12 13 ALA B N 1
ATOM 724 C CA . ALA B 1 13 ? 5.508 -10.422 -11.453 1 98.12 13 ALA B CA 1
ATOM 725 C C . ALA B 1 13 ? 6.758 -10.875 -12.195 1 98.12 13 ALA B C 1
ATOM 727 O O . ALA B 1 13 ? 7.523 -10.047 -12.695 1 98.12 13 ALA B O 1
ATOM 728 N N . LYS B 1 14 ? 6.93 -12.188 -12.25 1 97.44 14 LYS B N 1
ATOM 729 C CA . LYS B 1 14 ? 8.094 -12.758 -12.922 1 97.44 14 LYS B CA 1
ATOM 730 C C . LYS B 1 14 ? 8.125 -12.375 -14.398 1 97.44 14 LYS B C 1
ATOM 732 O O . LYS B 1 14 ? 9.188 -12.078 -14.953 1 97.44 14 LYS B O 1
ATOM 737 N N . GLU B 1 15 ? 6.969 -12.445 -14.984 1 97.88 15 GLU B N 1
ATOM 738 C CA . GLU B 1 15 ? 6.859 -12.039 -16.375 1 97.88 15 GLU B CA 1
ATOM 739 C C . GLU B 1 15 ? 7.371 -10.617 -16.578 1 97.88 15 GLU B C 1
ATOM 741 O O . GLU B 1 15 ? 8.086 -10.344 -17.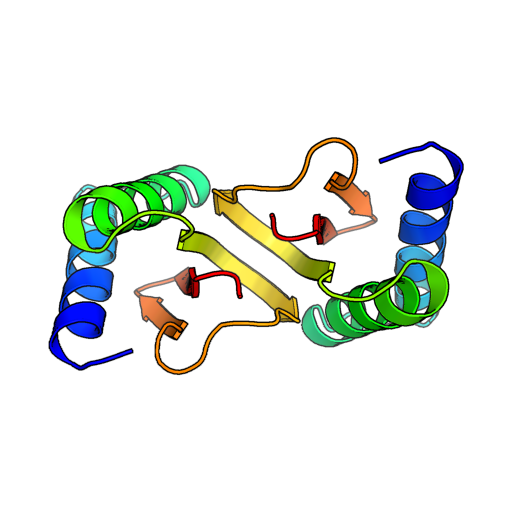547 1 97.88 15 GLU B O 1
ATOM 746 N N . GLN B 1 16 ? 6.992 -9.703 -15.711 1 97.44 16 GLN B N 1
ATOM 747 C CA . GLN B 1 16 ? 7.426 -8.312 -15.805 1 97.44 16 GLN B CA 1
ATOM 748 C C . GLN B 1 16 ? 8.938 -8.195 -15.648 1 97.44 16 GLN B C 1
ATOM 750 O O . GLN B 1 16 ? 9.594 -7.492 -16.422 1 97.44 16 GLN B O 1
ATOM 755 N N . ILE B 1 17 ? 9.461 -8.953 -14.82 1 95.31 17 ILE B N 1
ATOM 756 C CA . ILE B 1 17 ? 10.875 -8.867 -14.484 1 95.31 17 ILE B CA 1
ATOM 757 C C . ILE B 1 17 ? 11.711 -9.461 -15.609 1 95.31 17 ILE B C 1
ATOM 759 O O . ILE B 1 17 ? 12.727 -8.891 -16 1 95.31 17 ILE B O 1
ATOM 763 N N . ILE B 1 18 ? 11.297 -10.648 -16.062 1 95.44 18 ILE B N 1
ATOM 764 C CA . ILE B 1 18 ? 11.992 -11.336 -17.141 1 95.44 18 ILE B CA 1
ATOM 765 C C . ILE B 1 18 ? 12.016 -10.461 -18.391 1 95.44 18 ILE B C 1
ATOM 767 O O . ILE B 1 18 ? 13 -10.453 -19.141 1 95.44 18 ILE B O 1
ATOM 771 N N . ALA B 1 19 ? 10.969 -9.609 -18.516 1 96.38 19 ALA B N 1
ATOM 772 C CA . ALA B 1 19 ? 10.859 -8.695 -19.656 1 96.38 19 ALA B CA 1
ATOM 773 C C . ALA B 1 19 ? 11.75 -7.473 -19.453 1 96.38 19 ALA B C 1
ATOM 775 O O . ALA B 1 19 ? 11.82 -6.609 -20.328 1 96.38 19 ALA B O 1
ATOM 776 N N . GLY B 1 20 ? 12.438 -7.379 -18.312 1 94.06 20 GLY B N 1
ATOM 777 C CA . GLY B 1 20 ? 13.367 -6.293 -18.062 1 94.06 20 GLY B CA 1
ATOM 778 C C . GLY B 1 20 ? 12.711 -5.078 -17.422 1 94.06 20 GLY B C 1
ATOM 779 O O . GLY B 1 20 ? 13.305 -3.998 -17.375 1 94.06 20 GLY B O 1
ATOM 780 N N . ASN B 1 21 ? 11.508 -5.266 -16.969 1 94.56 21 ASN B N 1
ATOM 781 C CA . ASN B 1 21 ? 10.805 -4.164 -16.312 1 94.56 21 ASN B CA 1
ATOM 782 C C . ASN B 1 21 ? 11.312 -3.938 -14.898 1 94.56 21 ASN B C 1
ATOM 784 O O . ASN B 1 21 ? 11.203 -4.82 -14.047 1 94.56 21 ASN B O 1
ATOM 788 N N . THR B 1 22 ? 11.828 -2.742 -14.68 1 93.5 22 THR B N 1
ATOM 789 C CA . THR B 1 22 ? 12.328 -2.436 -13.344 1 93.5 22 THR B CA 1
ATOM 790 C C . THR B 1 22 ? 11.5 -1.337 -12.688 1 93.5 22 THR B C 1
ATOM 792 O O . THR B 1 22 ? 11.844 -0.845 -11.609 1 93.5 22 THR B O 1
ATOM 795 N N . ASN B 1 23 ? 10.539 -0.896 -13.461 1 96.81 23 ASN B N 1
ATOM 796 C CA . ASN B 1 23 ? 9.672 0.15 -12.93 1 96.81 23 ASN B CA 1
ATOM 797 C C . ASN B 1 23 ? 8.648 -0.415 -11.945 1 96.81 23 ASN B C 1
ATOM 799 O O . ASN B 1 23 ? 7.711 -1.11 -12.352 1 96.81 23 ASN B O 1
ATOM 803 N N . GLU B 1 24 ? 8.852 -0.061 -10.703 1 98 24 GLU B N 1
ATOM 804 C CA . GLU B 1 24 ? 8.039 -0.604 -9.617 1 98 24 GLU B CA 1
ATOM 805 C C . GLU B 1 24 ? 6.559 -0.32 -9.836 1 98 24 GLU B C 1
ATOM 807 O O . GLU B 1 24 ? 5.711 -1.189 -9.617 1 98 24 GLU B O 1
ATOM 812 N N . LYS B 1 25 ? 6.219 0.85 -10.32 1 97.38 25 LYS B N 1
ATOM 813 C CA . LYS B 1 25 ? 4.828 1.216 -10.562 1 97.38 25 LYS B CA 1
ATOM 814 C C . LYS B 1 25 ? 4.23 0.381 -11.695 1 97.38 25 LYS B C 1
ATOM 816 O O . LYS B 1 25 ? 3.076 -0.043 -11.617 1 97.38 25 LYS B O 1
ATOM 821 N N . ALA B 1 26 ? 4.949 0.138 -12.656 1 97.06 26 ALA B N 1
ATOM 822 C CA . ALA B 1 26 ? 4.477 -0.643 -13.797 1 97.06 26 ALA B CA 1
ATOM 823 C C . ALA B 1 26 ? 4.215 -2.092 -13.398 1 97.06 26 ALA B C 1
ATOM 825 O O . ALA B 1 26 ? 3.219 -2.689 -13.82 1 97.06 26 ALA B O 1
ATOM 826 N N . ILE B 1 27 ? 5.082 -2.6 -12.625 1 98.25 27 ILE B N 1
ATOM 827 C CA . ILE B 1 27 ? 4.898 -3.971 -12.164 1 98.25 27 ILE B CA 1
ATOM 828 C C . ILE B 1 27 ? 3.65 -4.055 -11.289 1 98.25 27 ILE B C 1
ATOM 830 O O . ILE B 1 27 ? 2.84 -4.973 -11.438 1 98.25 27 ILE B O 1
ATOM 834 N N . ALA B 1 28 ? 3.508 -3.074 -10.422 1 98.56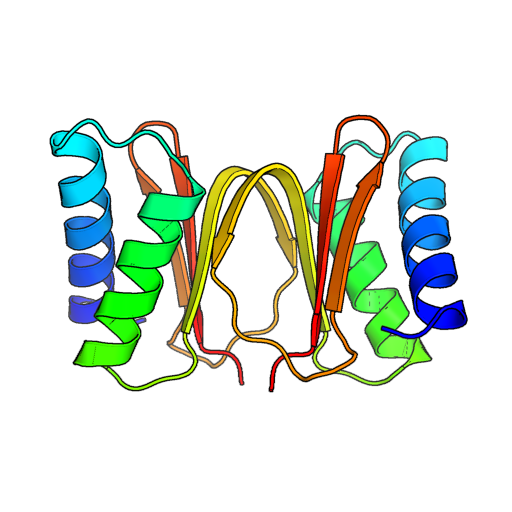 28 ALA B N 1
ATOM 835 C CA . ALA B 1 28 ? 2.328 -3.029 -9.562 1 98.56 28 ALA B CA 1
ATOM 836 C C . ALA B 1 28 ? 1.051 -2.928 -10.391 1 98.56 28 ALA B C 1
ATOM 838 O O . ALA B 1 28 ? 0.049 -3.576 -10.078 1 98.56 28 ALA B O 1
ATOM 839 N N . ASN B 1 29 ? 1.12 -2.146 -11.375 1 98.12 29 ASN B N 1
ATOM 840 C CA . ASN B 1 29 ? -0.034 -1.993 -12.258 1 98.12 29 ASN B CA 1
ATOM 841 C C . ASN B 1 29 ? -0.388 -3.305 -12.953 1 98.12 29 ASN B C 1
ATOM 843 O O . ASN B 1 29 ? -1.563 -3.66 -13.055 1 98.12 29 ASN B O 1
ATOM 847 N N . ALA B 1 30 ? 0.567 -3.98 -13.438 1 98.12 30 ALA B N 1
ATOM 8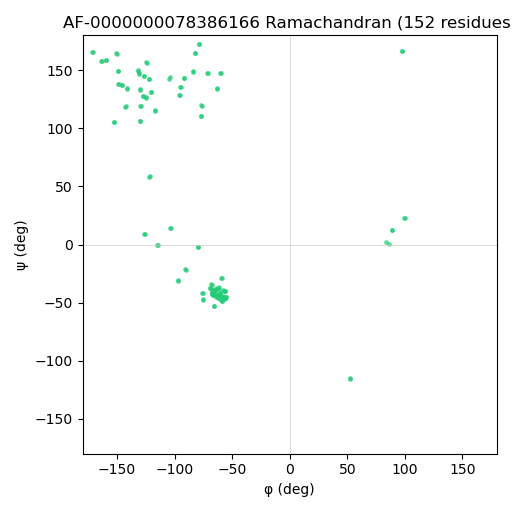48 C CA . ALA B 1 30 ? 0.341 -5.262 -14.102 1 98.12 30 ALA B CA 1
ATOM 849 C C . ALA B 1 30 ? -0.352 -6.25 -13.164 1 98.12 30 ALA B C 1
ATOM 851 O O . ALA B 1 30 ? -1.321 -6.906 -13.555 1 98.12 30 ALA B O 1
ATOM 852 N N . LEU B 1 31 ? 0.156 -6.289 -11.969 1 98.44 31 LEU B N 1
ATOM 853 C CA . LEU B 1 31 ? -0.398 -7.219 -10.984 1 98.44 31 LEU B CA 1
ATOM 854 C C . LEU B 1 31 ? -1.833 -6.84 -10.633 1 98.44 31 LEU B C 1
ATOM 856 O O . LEU B 1 31 ? -2.73 -7.684 -10.68 1 98.44 31 LEU B O 1
ATOM 860 N N . LYS B 1 32 ? -2.002 -5.621 -10.258 1 97.81 32 LYS B N 1
ATOM 861 C CA . LYS B 1 32 ? -3.33 -5.156 -9.867 1 97.81 32 LYS B CA 1
ATOM 862 C C . LYS B 1 32 ? -4.344 -5.391 -10.984 1 97.81 32 LYS B C 1
ATOM 864 O O . LYS B 1 32 ? -5.438 -5.906 -10.742 1 97.81 32 LYS B O 1
ATOM 869 N N . SER B 1 33 ? -4.012 -5.051 -12.195 1 97.75 33 SER B N 1
ATOM 870 C CA . SER B 1 33 ? -4.914 -5.133 -13.344 1 97.75 33 SER B CA 1
ATOM 871 C C . SER B 1 33 ? -5.246 -6.582 -13.68 1 97.75 33 SER B C 1
ATOM 873 O O . SER B 1 33 ? -6.406 -6.918 -13.922 1 97.75 33 SER B O 1
ATOM 875 N N . ARG B 1 34 ? -4.293 -7.449 -13.648 1 98.25 34 ARG B N 1
ATOM 876 C CA . ARG B 1 34 ? -4.512 -8.852 -13.977 1 98.25 34 ARG B CA 1
ATOM 877 C C . ARG B 1 34 ? -5.379 -9.531 -12.914 1 98.25 34 ARG B C 1
ATOM 879 O O . ARG B 1 34 ? -6.199 -10.391 -13.234 1 98.25 34 ARG B O 1
ATOM 886 N N . PHE B 1 35 ? -5.227 -9.125 -11.742 1 97.88 35 PHE B N 1
ATOM 887 C CA . PHE B 1 35 ? -6.039 -9.711 -10.688 1 97.88 35 PHE B CA 1
ATOM 888 C C . PHE B 1 35 ? -7.461 -9.172 -10.727 1 97.88 35 PHE B C 1
ATOM 890 O O . PHE B 1 35 ? -8.422 -9.922 -10.523 1 97.88 35 PHE B O 1
ATOM 897 N N . ASP B 1 36 ? -7.566 -7.91 -10.953 1 96.69 36 ASP B N 1
ATOM 898 C CA . ASP B 1 36 ? -8.914 -7.367 -11.133 1 96.69 36 ASP B CA 1
ATOM 899 C C . ASP B 1 36 ? -9.648 -8.086 -12.266 1 96.69 36 ASP B C 1
ATOM 901 O O . ASP B 1 36 ? -10.844 -8.367 -12.148 1 96.69 36 ASP B O 1
ATOM 905 N N . GLU B 1 37 ? -8.906 -8.344 -13.273 1 97.94 37 GLU B N 1
ATOM 906 C CA . GLU B 1 37 ? -9.492 -8.984 -14.445 1 97.94 37 GLU B CA 1
ATOM 907 C C . GLU B 1 37 ? -9.883 -10.43 -14.164 1 97.94 37 GLU B C 1
ATOM 909 O O . GLU B 1 37 ? -10.961 -10.875 -14.547 1 97.94 37 GLU B O 1
ATOM 914 N N . ARG B 1 38 ? -9.133 -11.109 -13.414 1 97.06 38 ARG B N 1
ATOM 915 C CA . ARG B 1 38 ? -9.297 -12.547 -13.273 1 97.06 38 ARG B CA 1
ATOM 916 C C . ARG B 1 38 ? -10.117 -12.883 -12.031 1 97.06 38 ARG B C 1
ATOM 918 O O . ARG B 1 38 ? -10.867 -13.859 -12.023 1 97.06 38 ARG B O 1
ATOM 925 N N . TYR B 1 39 ? -9.992 -12.07 -11.078 1 95.5 39 TYR B N 1
ATOM 926 C CA . TYR B 1 39 ? -10.562 -12.5 -9.805 1 95.5 39 TYR B CA 1
ATOM 927 C C . TYR B 1 39 ? -11.523 -11.453 -9.258 1 95.5 39 TYR B C 1
ATOM 929 O O . TYR B 1 39 ? -11.945 -11.531 -8.102 1 95.5 39 TYR B O 1
ATOM 937 N N . GLY B 1 40 ? -11.836 -10.492 -9.984 1 94.38 40 GLY B N 1
ATOM 938 C CA . GLY B 1 40 ? -12.766 -9.453 -9.562 1 94.38 40 GLY B CA 1
ATOM 939 C C . GLY B 1 40 ? -12.078 -8.211 -9.031 1 94.38 40 GLY B C 1
ATOM 940 O O . GLY B 1 40 ? -10.961 -8.289 -8.523 1 94.38 40 GLY B O 1
A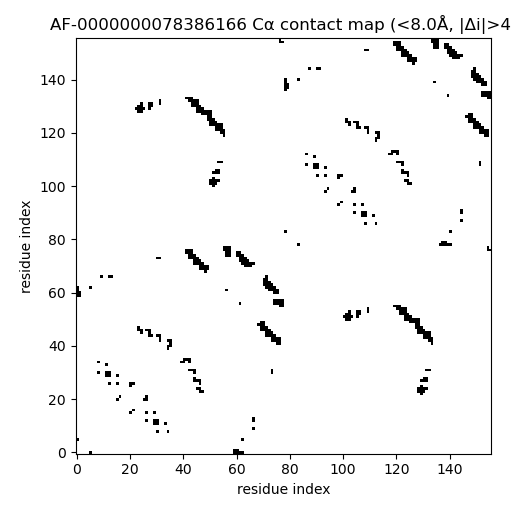TOM 941 N N . ARG B 1 41 ? -12.688 -7.203 -8.883 1 90.94 41 ARG B N 1
ATOM 942 C CA . ARG B 1 41 ? -12.125 -5.875 -8.656 1 90.94 41 ARG B CA 1
ATOM 943 C C . ARG B 1 41 ? -11.766 -5.68 -7.191 1 90.94 41 ARG B C 1
ATOM 945 O O . ARG B 1 41 ? -12 -6.562 -6.363 1 90.94 41 ARG B O 1
ATOM 952 N N . CYS B 1 42 ? -10.938 -4.609 -6.852 1 90.94 42 CYS B N 1
ATOM 953 C CA . CYS B 1 42 ? -10.633 -4.066 -5.535 1 90.94 42 CYS B CA 1
ATOM 954 C C . CYS B 1 42 ? -9.289 -4.574 -5.035 1 90.94 42 CYS B C 1
ATOM 956 O O . CYS B 1 42 ? -9.062 -4.66 -3.824 1 90.94 42 CYS B O 1
ATOM 958 N N . TRP B 1 43 ? -8.516 -4.953 -5.98 1 95.81 43 TRP B N 1
ATOM 959 C CA . TRP B 1 43 ? -7.152 -5.312 -5.594 1 95.81 43 TRP B CA 1
ATOM 960 C C . TRP B 1 43 ? -6.262 -4.078 -5.52 1 95.81 43 TRP B C 1
ATOM 962 O O . TRP B 1 43 ? -6.477 -3.105 -6.246 1 95.81 43 TRP B O 1
ATOM 972 N N . GLN B 1 44 ? -5.27 -4.07 -4.656 1 96.88 44 GLN B N 1
ATOM 973 C CA . GLN B 1 44 ? -4.227 -3.068 -4.477 1 96.88 44 GLN B CA 1
ATOM 974 C C . GLN B 1 44 ? -2.84 -3.703 -4.527 1 96.88 44 GLN B C 1
ATOM 976 O O . GLN B 1 44 ? -2.643 -4.816 -4.035 1 96.88 44 GLN B O 1
ATOM 981 N N . CYS B 1 45 ? -1.885 -3.004 -5.07 1 98.38 45 CYS B N 1
ATOM 982 C CA . CYS B 1 45 ? -0.561 -3.607 -5.168 1 98.38 45 CYS B CA 1
ATOM 983 C C . CYS B 1 45 ? 0.53 -2.576 -4.902 1 98.38 45 CYS B C 1
ATOM 985 O O . CYS B 1 45 ? 0.46 -1.45 -5.398 1 98.38 45 CYS B O 1
ATOM 987 N N . ILE B 1 46 ? 1.457 -2.965 -4.109 1 98.62 46 ILE B N 1
ATOM 988 C CA . ILE B 1 46 ? 2.676 -2.215 -3.832 1 98.62 46 ILE B CA 1
ATOM 989 C C . ILE B 1 46 ? 3.895 -3.043 -4.227 1 98.62 46 ILE B C 1
ATOM 991 O O . ILE B 1 46 ? 3.984 -4.227 -3.893 1 98.62 46 ILE B O 1
ATOM 995 N N . VAL B 1 47 ? 4.785 -2.486 -4.938 1 98.75 47 VAL B N 1
ATOM 996 C CA . VAL B 1 47 ? 6.043 -3.127 -5.309 1 98.75 47 VAL B CA 1
ATOM 997 C C . VAL B 1 47 ? 7.211 -2.193 -4.996 1 98.75 47 VAL B C 1
ATOM 999 O O . VAL B 1 47 ? 7.16 -1.001 -5.301 1 98.75 47 VAL B O 1
ATOM 1002 N N . GLY B 1 48 ? 8.234 -2.746 -4.367 1 98.5 48 GLY B N 1
ATOM 1003 C CA . GLY B 1 48 ? 9.367 -1.871 -4.086 1 98.5 48 GLY B CA 1
ATOM 1004 C C . GLY B 1 48 ? 10.578 -2.611 -3.553 1 98.5 48 GLY B C 1
ATOM 1005 O O . GLY B 1 48 ? 10.477 -3.773 -3.154 1 98.5 48 GLY B O 1
ATOM 1006 N N . SER B 1 49 ? 11.727 -1.984 -3.529 1 97.81 49 SER B N 1
ATOM 1007 C CA . SER B 1 49 ? 12.953 -2.557 -2.992 1 97.81 49 SER B CA 1
ATOM 1008 C C . SER B 1 49 ? 13.117 -2.23 -1.513 1 97.81 49 SER B C 1
ATOM 1010 O O . SER B 1 49 ? 13.883 -2.891 -0.806 1 97.81 49 SER B O 1
ATOM 1012 N N . SER B 1 50 ? 12.398 -1.121 -1.054 1 97.88 50 SER B N 1
ATOM 1013 C CA . SER B 1 50 ? 12.461 -0.708 0.345 1 97.88 50 SER B CA 1
ATOM 1014 C C . SER B 1 50 ? 11.188 0.021 0.764 1 97.88 50 SER B C 1
ATOM 1016 O O . SER B 1 50 ? 10.977 1.178 0.394 1 97.88 50 SER B O 1
ATOM 1018 N N . PHE B 1 51 ? 10.406 -0.684 1.507 1 98.44 51 PHE B N 1
ATOM 1019 C CA . PHE B 1 51 ? 9.195 -0.076 2.051 1 98.44 51 PHE B CA 1
ATOM 1020 C C . PHE B 1 51 ? 8.641 -0.908 3.201 1 98.44 51 PHE B C 1
ATOM 1022 O O . PHE B 1 51 ? 8.961 -2.094 3.324 1 98.44 51 PHE B O 1
ATOM 1029 N N . GLY B 1 52 ? 7.883 -0.28 4.023 1 98.12 52 GLY B N 1
ATOM 1030 C CA . GLY B 1 52 ? 7.023 -0.885 5.027 1 98.12 52 GLY B CA 1
ATOM 1031 C C . GLY B 1 52 ? 5.57 -0.465 4.906 1 98.12 52 GLY B C 1
ATOM 1032 O O . GLY B 1 52 ? 5.266 0.562 4.297 1 98.12 52 GLY B O 1
ATOM 1033 N N . SER B 1 53 ? 4.73 -1.331 5.445 1 97.38 53 SER B N 1
ATOM 1034 C CA . SER B 1 53 ? 3.311 -1.032 5.273 1 97.38 53 SER B CA 1
ATOM 1035 C C . SER B 1 53 ? 2.492 -1.545 6.453 1 97.38 53 SER B C 1
ATOM 1037 O O . SER B 1 53 ? 2.898 -2.488 7.137 1 97.38 53 SER B O 1
ATOM 1039 N N . PHE B 1 54 ? 1.493 -0.869 6.691 1 95.94 54 PHE B N 1
ATOM 1040 C CA . PHE B 1 54 ? 0.441 -1.359 7.574 1 95.94 54 PHE B CA 1
ATOM 1041 C C . PHE B 1 54 ? -0.927 -1.207 6.918 1 95.94 54 PHE B C 1
ATOM 1043 O O . PHE B 1 54 ? -1.442 -0.094 6.801 1 95.94 54 PHE B O 1
ATOM 1050 N N . VAL B 1 55 ? -1.485 -2.377 6.473 1 93.62 55 VAL B N 1
ATOM 1051 C CA . VAL B 1 55 ? -2.74 -2.371 5.73 1 93.62 55 VAL B CA 1
ATOM 1052 C C . VAL B 1 55 ? -3.699 -3.398 6.324 1 93.62 55 VAL B C 1
ATOM 1054 O O . VAL B 1 55 ? -3.268 -4.41 6.883 1 93.62 55 VAL B O 1
ATOM 1057 N N . THR B 1 56 ? -4.965 -3.057 6.246 1 88.31 56 THR B N 1
ATOM 1058 C CA . THR B 1 56 ? -6.016 -4.016 6.574 1 88.31 56 THR B CA 1
ATOM 1059 C C . THR B 1 56 ? -6.547 -4.688 5.312 1 88.31 56 THR B C 1
ATOM 1061 O O . THR B 1 56 ? -6.816 -4.02 4.312 1 88.31 56 THR B O 1
ATOM 1064 N N . HIS B 1 57 ? -6.605 -6.031 5.289 1 85.12 57 HIS B N 1
ATOM 1065 C CA . HIS B 1 57 ? -7.031 -6.777 4.109 1 85.12 57 HIS B CA 1
ATOM 1066 C C . HIS B 1 57 ? -8.078 -7.832 4.473 1 85.12 57 HIS B C 1
ATOM 1068 O O . HIS B 1 57 ? -8.203 -8.211 5.641 1 85.12 57 HIS B O 1
ATOM 1074 N N . SER B 1 58 ? -8.945 -8.062 3.395 1 81.38 58 SER B N 1
ATOM 1075 C CA . SER B 1 58 ? -9.844 -9.195 3.561 1 81.38 58 SER B CA 1
ATOM 1076 C C . SER B 1 58 ? -9.07 -10.5 3.74 1 81.38 58 SER B C 1
ATOM 1078 O O . SER B 1 58 ? -7.996 -10.672 3.16 1 81.38 58 SER B O 1
ATOM 1080 N N . ASN B 1 59 ? -9.766 -11.281 4.523 1 80.44 59 ASN B N 1
ATOM 1081 C CA . ASN B 1 59 ? -9.148 -12.578 4.777 1 80.44 59 ASN B CA 1
ATOM 1082 C C . ASN B 1 59 ? -9.008 -13.391 3.494 1 80.44 59 ASN B C 1
ATOM 1084 O O . ASN B 1 59 ? -9.852 -13.305 2.604 1 80.44 59 ASN B O 1
ATOM 1088 N N . ASN B 1 60 ? -7.891 -14.008 3.221 1 85.19 60 ASN B N 1
ATOM 1089 C CA . ASN B 1 60 ? -7.621 -14.961 2.148 1 85.19 60 ASN B CA 1
ATOM 1090 C C . ASN B 1 60 ? -7.281 -14.25 0.841 1 85.19 60 ASN B C 1
ATOM 1092 O O . ASN B 1 60 ? -7.223 -14.883 -0.215 1 85.19 60 ASN B O 1
ATOM 1096 N N . HIS B 1 61 ? -7.25 -12.938 0.959 1 92.25 61 HIS B N 1
ATOM 1097 C CA . HIS B 1 61 ? -6.863 -12.203 -0.239 1 92.25 61 HIS B CA 1
ATOM 1098 C C . HIS B 1 61 ? -5.641 -11.328 0.022 1 92.25 61 HIS B C 1
ATOM 1100 O O . HIS B 1 61 ? -5.719 -10.102 -0.064 1 92.25 61 HIS B O 1
ATOM 1106 N N . PHE B 1 62 ? -4.668 -11.938 0.401 1 95.88 62 PHE B N 1
ATOM 1107 C CA . PHE B 1 62 ? -3.434 -11.234 0.734 1 95.88 62 PHE B CA 1
ATOM 1108 C C . PHE B 1 62 ? -2.217 -12.07 0.358 1 95.88 62 PHE B C 1
ATOM 1110 O O . PHE B 1 62 ? -2.156 -13.266 0.664 1 95.88 62 PHE B O 1
ATOM 1117 N N . ILE B 1 63 ? -1.208 -11.469 -0.215 1 97.38 63 ILE B N 1
ATOM 1118 C CA . ILE B 1 63 ? 0.078 -12.125 -0.417 1 97.38 63 ILE B CA 1
ATOM 1119 C C . ILE B 1 63 ? 1.202 -11.094 -0.356 1 97.38 63 ILE B C 1
ATOM 1121 O O . ILE B 1 63 ? 1.048 -9.969 -0.839 1 97.38 63 ILE B O 1
ATOM 1125 N N . TYR B 1 64 ? 2.268 -11.492 0.305 1 97.19 64 TYR B N 1
ATOM 1126 C CA . TYR B 1 64 ? 3.514 -10.742 0.394 1 97.19 64 TYR B CA 1
ATOM 1127 C C . TYR B 1 64 ? 4.707 -11.617 0.051 1 97.19 64 TYR B C 1
ATOM 1129 O O . TYR B 1 64 ? 4.977 -12.609 0.736 1 97.19 64 TYR B O 1
ATOM 1137 N N . PHE B 1 65 ? 5.434 -11.281 -0.958 1 98.06 65 PHE B N 1
ATOM 1138 C CA . PHE B 1 65 ? 6.555 -12.133 -1.349 1 98.06 65 PHE B CA 1
ATOM 1139 C C . PHE B 1 65 ? 7.664 -11.305 -1.989 1 98.06 65 PHE B C 1
ATOM 1141 O O . PHE B 1 65 ? 7.449 -10.141 -2.348 1 98.06 65 PHE B O 1
ATOM 1148 N N . TYR B 1 66 ? 8.789 -11.953 -2.047 1 97.44 66 TYR B N 1
ATOM 1149 C CA . TYR B 1 66 ? 9.922 -11.328 -2.715 1 97.44 66 TYR B CA 1
ATOM 1150 C C . TYR B 1 66 ? 10.156 -11.945 -4.09 1 97.44 66 TYR B C 1
ATOM 1152 O O . TYR B 1 66 ? 9.953 -13.148 -4.277 1 97.44 66 TYR B O 1
ATOM 1160 N N . ILE B 1 67 ? 10.539 -11.086 -4.949 1 96 67 ILE B N 1
ATOM 1161 C CA . ILE B 1 67 ? 10.969 -11.539 -6.266 1 96 67 ILE B CA 1
ATOM 1162 C C . ILE B 1 67 ? 12.141 -10.695 -6.754 1 96 67 ILE B C 1
ATOM 1164 O O . ILE B 1 67 ? 12.023 -9.469 -6.859 1 96 67 ILE B O 1
ATOM 1168 N N . ASP B 1 68 ? 13.203 -11.398 -6.945 1 93.69 68 ASP B N 1
ATOM 1169 C CA . ASP B 1 68 ? 14.445 -10.703 -7.266 1 93.69 68 ASP B CA 1
ATOM 1170 C C . ASP B 1 68 ? 14.75 -9.609 -6.246 1 93.69 68 ASP B C 1
ATOM 1172 O O . ASP B 1 68 ? 14.898 -9.883 -5.055 1 93.69 68 ASP B O 1
ATOM 1176 N N . ASP B 1 69 ? 14.742 -8.375 -6.719 1 93.5 69 ASP B N 1
ATOM 1177 C CA . ASP B 1 69 ? 15.148 -7.297 -5.816 1 93.5 69 ASP B CA 1
ATOM 1178 C C . ASP B 1 69 ? 13.93 -6.527 -5.301 1 93.5 69 ASP B C 1
ATOM 1180 O O . ASP B 1 69 ? 14.078 -5.473 -4.676 1 93.5 69 ASP B O 1
ATOM 1184 N N . PHE B 1 70 ? 12.766 -7.152 -5.52 1 97.25 70 PHE B N 1
ATOM 1185 C CA . PHE B 1 70 ? 11.562 -6.406 -5.148 1 97.25 70 PHE B CA 1
ATOM 1186 C C . PHE B 1 70 ? 10.734 -7.184 -4.133 1 97.25 70 PHE B C 1
ATOM 1188 O O . PHE B 1 70 ? 10.656 -8.414 -4.203 1 97.25 70 PHE B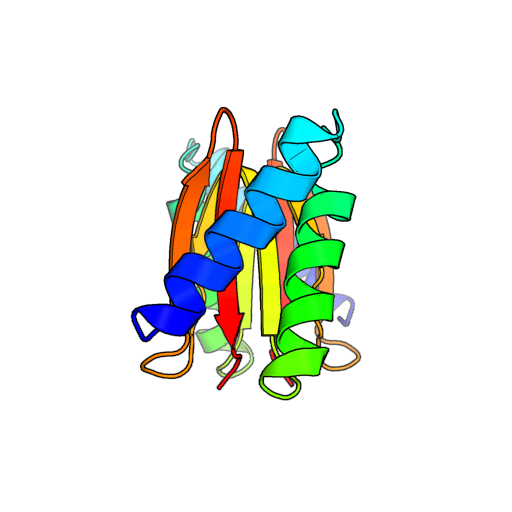 O 1
ATOM 1195 N N . ALA B 1 71 ? 10.195 -6.438 -3.246 1 98.25 71 ALA B N 1
ATOM 1196 C CA . ALA B 1 71 ? 9.078 -6.953 -2.455 1 98.25 71 ALA B CA 1
ATOM 1197 C C . ALA B 1 71 ? 7.738 -6.617 -3.107 1 98.25 71 ALA B C 1
ATOM 1199 O O . ALA B 1 71 ? 7.566 -5.527 -3.658 1 98.25 71 ALA B O 1
ATOM 1200 N N . VAL B 1 72 ? 6.766 -7.547 -3.021 1 98.62 72 VAL B N 1
ATOM 1201 C CA . VAL B 1 72 ? 5.438 -7.359 -3.594 1 98.62 72 VAL B CA 1
ATOM 1202 C C . VAL B 1 72 ? 4.375 -7.555 -2.512 1 98.62 72 VAL B C 1
ATOM 1204 O O . VAL B 1 72 ? 4.355 -8.578 -1.831 1 98.62 72 VAL B O 1
ATOM 1207 N N . LEU B 1 73 ? 3.51 -6.598 -2.355 1 98.44 73 LEU B N 1
ATOM 1208 C CA . LEU B 1 73 ? 2.318 -6.684 -1.518 1 98.44 73 LEU B CA 1
ATOM 1209 C C . LEU B 1 73 ? 1.053 -6.543 -2.357 1 98.44 73 LEU B C 1
ATOM 1211 O O . LEU B 1 73 ? 0.832 -5.508 -2.99 1 98.44 73 LEU B O 1
ATOM 1215 N N . LEU B 1 74 ? 0.278 -7.582 -2.4 1 98.31 74 LEU B N 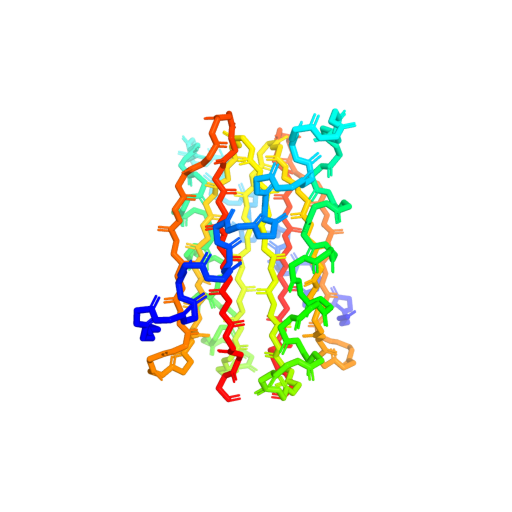1
ATOM 1216 C CA . LEU B 1 74 ? -0.971 -7.629 -3.152 1 98.31 74 LEU B CA 1
ATOM 1217 C C . LEU B 1 74 ? -2.123 -8.086 -2.266 1 98.31 74 LEU B C 1
ATOM 1219 O O . LEU B 1 74 ? -2.01 -9.094 -1.562 1 98.31 74 LEU B O 1
ATOM 1223 N N . TYR B 1 75 ? -3.207 -7.238 -2.297 1 96.75 75 TYR B N 1
ATOM 1224 C CA . TYR B 1 75 ? -4.312 -7.605 -1.418 1 96.75 75 TYR B CA 1
ATOM 1225 C C . TYR B 1 75 ? -5.609 -6.941 -1.867 1 96.75 75 TYR B C 1
ATOM 1227 O O . TYR B 1 75 ? -5.59 -6.008 -2.674 1 96.75 75 TYR B O 1
ATOM 1235 N N . LYS B 1 76 ? -6.688 -7.566 -1.4 1 92.62 76 LYS B N 1
ATOM 1236 C CA . LYS B 1 76 ? -7.996 -6.953 -1.612 1 92.62 76 LYS B CA 1
ATOM 1237 C C . LYS B 1 76 ? -8.422 -6.133 -0.397 1 92.62 76 LYS B C 1
ATOM 1239 O O . LYS B 1 76 ? -8.219 -6.555 0.744 1 92.62 76 LYS B O 1
ATOM 1244 N N . SER B 1 77 ? -8.93 -4.973 -0.726 1 81.06 77 SER B N 1
ATOM 1245 C CA . SER B 1 77 ? -9.469 -4.16 0.362 1 81.06 77 SER B CA 1
ATOM 1246 C C . SER B 1 77 ? -10.766 -4.754 0.904 1 81.06 77 SER B C 1
ATOM 1248 O O . SER B 1 77 ? -11.5 -5.422 0.176 1 81.06 77 SER B O 1
ATOM 1250 N N . ALA B 1 78 ? -11.047 -4.582 2.24 1 66.62 78 ALA B N 1
ATOM 1251 C CA . ALA B 1 78 ? -12.234 -5.145 2.887 1 66.62 78 ALA B CA 1
ATOM 1252 C C . ALA B 1 78 ? -13.516 -4.574 2.277 1 66.62 78 ALA B C 1
ATOM 1254 O O . ALA B 1 78 ? -13.508 -3.471 1.725 1 66.62 78 ALA B O 1
#